Protein AF-W2RAL7-F1 (afdb_monomer_lite)

Secondary structure (DSSP, 8-state):
-----PPP--------TT-EEEEE-TTS-EEEEEEEEEEETTEEEEEETTS-GGG-EEEETTSTTEEETTSSEEEEEEEE--SSSSPEEEEEEEE--

Organism: Phytophthora nicotianae (strain INRA-310) (NCBI:txid761204)

Structure (mmCIF, N/CA/C/O backbone):
data_AF-W2RAL7-F1
#
_entry.id   AF-W2RAL7-F1
#
loop_
_atom_site.group_PDB
_atom_site.id
_atom_site.type_symbol
_atom_site.label_atom_id
_atom_site.label_alt_id
_atom_site.label_comp_id
_atom_site.label_asym_id
_atom_site.label_entity_id
_atom_site.label_seq_id
_atom_site.pdbx_PDB_ins_code
_atom_site.Cartn_x
_atom_site.Cartn_y
_atom_site.Cartn_z
_atom_site.occupancy
_atom_site.B_iso_or_equiv
_atom_site.auth_seq_id
_atom_site.auth_comp_id
_atom_site.auth_asym_id
_atom_site.auth_atom_id
_atom_site.pdbx_PDB_model_num
ATOM 1 N N . MET A 1 1 ? -31.160 -30.710 0.422 1.00 43.34 1 MET A N 1
ATOM 2 C CA . MET A 1 1 ? -30.640 -29.679 1.349 1.00 43.34 1 MET A CA 1
ATOM 3 C C . MET A 1 1 ? -29.260 -29.258 0.863 1.00 43.34 1 MET A C 1
ATOM 5 O O . MET A 1 1 ? -28.413 -30.141 0.756 1.00 43.34 1 MET A O 1
ATOM 9 N N . PRO A 1 2 ? -29.015 -27.987 0.504 1.00 49.53 2 PRO A N 1
ATOM 10 C CA . PRO A 1 2 ? -27.674 -27.557 0.136 1.00 49.53 2 PRO A CA 1
ATOM 11 C C . PRO A 1 2 ? -26.827 -27.421 1.405 1.00 49.53 2 PRO A C 1
ATOM 13 O O . PRO A 1 2 ? -27.260 -26.833 2.393 1.00 49.53 2 PRO A O 1
ATOM 16 N N . LYS A 1 3 ? -25.627 -28.006 1.393 1.00 41.91 3 LYS A N 1
ATOM 17 C CA . LYS A 1 3 ? -24.645 -27.862 2.470 1.00 41.91 3 LYS A CA 1
ATOM 18 C C . LYS A 1 3 ? -23.964 -26.506 2.312 1.00 41.91 3 LYS A C 1
ATOM 20 O O . LYS A 1 3 ? -23.138 -26.337 1.418 1.00 41.91 3 LYS A O 1
ATOM 25 N N . THR A 1 4 ? -24.305 -25.547 3.164 1.00 49.03 4 THR A N 1
ATOM 26 C CA . THR A 1 4 ? -23.602 -24.265 3.249 1.00 49.03 4 THR A CA 1
ATOM 27 C C . THR A 1 4 ? -22.165 -24.541 3.692 1.00 49.03 4 THR A C 1
ATOM 29 O O . THR A 1 4 ? -21.936 -25.010 4.809 1.00 49.03 4 THR A O 1
ATOM 32 N N . LYS A 1 5 ? -21.182 -24.306 2.813 1.00 46.44 5 LYS A N 1
ATOM 33 C CA . LYS A 1 5 ? -19.768 -24.310 3.205 1.00 46.44 5 LYS A CA 1
ATOM 34 C C . LYS A 1 5 ? -19.589 -23.172 4.211 1.00 46.44 5 LYS A C 1
ATOM 36 O O . LYS A 1 5 ? -19.734 -22.011 3.844 1.00 46.44 5 LYS A O 1
ATOM 41 N N . ARG A 1 6 ? -19.332 -23.496 5.483 1.00 47.03 6 ARG A N 1
ATOM 42 C CA . ARG A 1 6 ? -18.911 -22.492 6.468 1.00 47.03 6 ARG A CA 1
ATOM 43 C C . ARG A 1 6 ? -17.617 -21.873 5.953 1.00 47.03 6 ARG A C 1
ATOM 45 O O . ARG A 1 6 ? -16.633 -22.592 5.790 1.00 47.03 6 ARG A O 1
ATOM 52 N N . ALA A 1 7 ? -17.650 -20.573 5.672 1.00 53.12 7 ALA A N 1
ATOM 53 C CA . ALA A 1 7 ? -16.445 -19.798 5.444 1.00 53.12 7 ALA A CA 1
ATOM 54 C C . ALA A 1 7 ? -15.529 -19.994 6.660 1.00 53.12 7 ALA A C 1
ATOM 56 O O . ALA A 1 7 ? -15.967 -19.863 7.806 1.00 53.12 7 ALA A O 1
ATOM 57 N N . SER A 1 8 ? -14.288 -20.401 6.406 1.00 47.34 8 SER A N 1
ATOM 58 C CA . SER A 1 8 ? -13.225 -20.422 7.407 1.00 47.34 8 SER A CA 1
ATOM 59 C C . SER A 1 8 ? -13.135 -19.041 8.063 1.00 47.34 8 SER A C 1
ATOM 61 O O . SER A 1 8 ? -13.287 -18.049 7.345 1.00 47.34 8 SER A O 1
ATOM 63 N N . PRO A 1 9 ? -12.902 -18.940 9.386 1.00 49.03 9 PRO A N 1
ATOM 64 C CA . PRO A 1 9 ? -12.731 -17.639 10.016 1.00 49.03 9 PRO A CA 1
ATOM 65 C C . PRO A 1 9 ? -11.565 -16.953 9.309 1.00 49.03 9 PRO A C 1
ATOM 67 O O . PRO A 1 9 ? -10.447 -17.474 9.340 1.00 49.03 9 PRO A O 1
ATOM 70 N N . ARG A 1 10 ? -11.827 -15.836 8.617 1.00 56.91 10 ARG A N 1
ATOM 71 C CA . ARG A 1 10 ? -10.755 -14.957 8.147 1.00 56.91 10 ARG A CA 1
ATOM 72 C C . ARG A 1 10 ? -9.964 -14.611 9.408 1.00 56.91 10 ARG A C 1
ATOM 74 O O . ARG A 1 10 ? -10.552 -14.115 10.367 1.00 56.91 10 ARG A O 1
ATOM 81 N N . GLN A 1 11 ? -8.688 -14.996 9.466 1.00 56.78 11 GLN A N 1
ATOM 82 C CA . GLN A 1 11 ? -7.831 -14.616 10.585 1.00 56.78 11 GLN A CA 1
ATOM 83 C C . GLN A 1 11 ? -7.919 -13.095 10.702 1.00 56.78 11 GLN A C 1
ATOM 85 O O . GLN A 1 11 ? -7.615 -12.394 9.740 1.00 56.78 11 GLN A O 1
ATOM 90 N N . SER A 1 12 ? -8.415 -12.593 11.832 1.00 61.16 12 SER A N 1
ATOM 91 C CA . SER A 1 12 ? -8.510 -11.159 12.074 1.00 61.16 12 SER A CA 1
ATOM 92 C C . SER A 1 12 ? -7.094 -10.636 12.283 1.00 61.16 12 SER A C 1
ATOM 94 O O . SER A 1 12 ? -6.555 -10.701 13.390 1.00 61.16 12 SER A O 1
ATOM 96 N N . VAL A 1 13 ? -6.455 -10.206 11.200 1.00 70.19 13 VAL A N 1
ATOM 97 C CA . VAL A 1 13 ? -5.181 -9.499 11.275 1.00 70.19 13 VAL A CA 1
ATOM 98 C C . VAL A 1 13 ? -5.478 -8.128 11.870 1.00 70.19 13 VAL A C 1
ATOM 100 O O . VAL A 1 13 ? -6.305 -7.385 11.348 1.00 70.19 13 VAL A O 1
ATOM 103 N N . VAL A 1 14 ? -4.844 -7.817 12.998 1.00 83.69 14 VAL A N 1
ATOM 104 C CA . VAL A 1 14 ? -4.907 -6.477 13.586 1.00 83.69 14 VAL A CA 1
ATOM 105 C C . VAL A 1 14 ? -3.950 -5.601 12.790 1.00 83.69 14 VAL A C 1
ATOM 107 O O . VAL A 1 14 ? -2.742 -5.806 12.867 1.00 83.69 14 VAL A O 1
ATOM 110 N N . LEU A 1 15 ? -4.492 -4.667 12.010 1.00 90.88 15 LEU A N 1
ATOM 111 C CA . LEU A 1 15 ? -3.707 -3.681 11.272 1.00 90.88 15 LEU A CA 1
ATOM 112 C C . LEU A 1 15 ? -3.334 -2.512 12.185 1.00 90.88 15 LEU A C 1
ATOM 114 O O . LEU A 1 15 ? -4.125 -2.073 13.022 1.00 90.88 15 LEU A O 1
ATOM 118 N N . THR A 1 16 ? -2.129 -1.994 12.003 1.00 95.19 16 THR A N 1
ATOM 119 C CA . THR A 1 16 ? -1.584 -0.846 12.720 1.00 95.19 16 THR A CA 1
ATOM 120 C C . THR A 1 16 ? -0.929 0.129 11.750 1.00 95.19 16 THR A C 1
ATOM 122 O O . THR A 1 16 ? -0.560 -0.217 10.629 1.00 95.19 16 THR A O 1
ATOM 125 N N . LYS A 1 17 ? -0.792 1.390 12.171 1.00 96.81 17 LYS A N 1
ATOM 126 C CA . LYS A 1 17 ? -0.131 2.417 11.362 1.00 96.81 17 LYS A CA 1
ATOM 127 C C . LYS A 1 17 ? 1.276 1.972 10.959 1.00 96.81 17 LYS A C 1
ATOM 129 O O . LYS A 1 17 ? 2.093 1.646 11.814 1.00 96.81 17 LYS A O 1
ATOM 134 N N . GLY A 1 18 ? 1.570 2.068 9.665 1.00 96.31 18 GLY A N 1
ATOM 135 C CA . GLY A 1 18 ? 2.847 1.677 9.077 1.00 96.31 18 GLY A CA 1
ATOM 136 C C . GLY A 1 18 ? 2.888 0.251 8.528 1.00 96.31 18 GLY A C 1
ATOM 137 O O . GLY A 1 18 ? 3.845 -0.058 7.818 1.00 96.31 18 GLY A O 1
ATOM 138 N N . ASP A 1 19 ? 1.872 -0.577 8.792 1.00 96.12 19 ASP A N 1
ATOM 139 C CA . ASP A 1 19 ? 1.763 -1.898 8.174 1.00 96.12 19 ASP A CA 1
ATOM 140 C C . ASP A 1 19 ? 1.596 -1.789 6.656 1.00 96.12 19 ASP A C 1
ATOM 142 O O . ASP A 1 19 ? 1.044 -0.817 6.133 1.00 96.12 19 ASP A O 1
ATOM 146 N N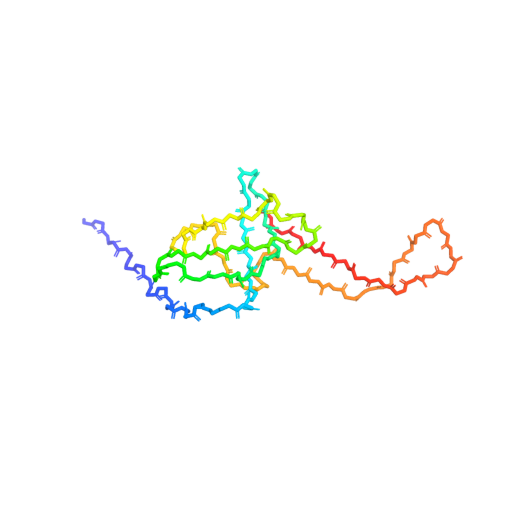 . TRP A 1 20 ? 2.086 -2.808 5.957 1.00 95.56 20 TRP A N 1
ATOM 147 C CA . TRP A 1 20 ? 1.962 -2.943 4.510 1.00 95.56 20 TRP A CA 1
ATOM 148 C C . TRP A 1 20 ? 0.828 -3.905 4.172 1.00 95.56 20 TRP A C 1
ATOM 150 O O . TRP A 1 20 ? 0.610 -4.894 4.877 1.00 95.56 20 TRP A O 1
ATOM 160 N N . LEU A 1 21 ? 0.135 -3.629 3.073 1.00 94.94 21 LEU A N 1
ATOM 161 C CA . LEU A 1 21 ? -0.959 -4.437 2.553 1.00 94.94 21 LEU A CA 1
ATOM 162 C C . LEU A 1 21 ? -1.054 -4.304 1.033 1.00 94.94 21 LEU A C 1
ATOM 164 O O . LEU A 1 21 ? -0.518 -3.362 0.448 1.00 94.94 21 LEU A O 1
ATOM 168 N N . ASP A 1 22 ? -1.752 -5.251 0.416 1.00 95.19 22 ASP A N 1
ATOM 169 C CA . ASP A 1 22 ? -2.144 -5.153 -0.983 1.00 95.19 22 ASP A CA 1
ATOM 170 C C . ASP A 1 22 ? -3.578 -4.614 -1.034 1.00 95.19 22 ASP A C 1
ATOM 172 O O . ASP A 1 22 ? -4.476 -5.169 -0.393 1.00 95.19 22 ASP A O 1
ATOM 176 N N . VAL A 1 23 ? -3.791 -3.524 -1.774 1.00 95.62 23 VAL A N 1
ATOM 177 C CA . VAL A 1 23 ? -5.098 -2.871 -1.925 1.00 95.62 23 VAL A CA 1
ATOM 178 C C . VAL A 1 23 ? -5.443 -2.738 -3.400 1.00 95.62 23 VAL A C 1
ATOM 180 O O . VAL A 1 23 ? -4.654 -2.206 -4.180 1.00 95.62 23 VAL A O 1
ATOM 183 N N . MET A 1 24 ? -6.615 -3.232 -3.787 1.00 95.38 24 MET A N 1
ATOM 184 C CA . MET A 1 24 ? -7.160 -3.061 -5.129 1.00 95.38 24 MET A CA 1
ATOM 185 C C . MET A 1 24 ? -7.783 -1.668 -5.265 1.00 95.38 24 MET A C 1
ATOM 187 O O . MET A 1 24 ? -8.646 -1.306 -4.462 1.00 95.38 24 MET A O 1
ATOM 191 N N . ASP A 1 25 ? -7.386 -0.901 -6.276 1.00 92.19 25 ASP A N 1
ATOM 192 C CA . ASP A 1 25 ? -8.004 0.388 -6.600 1.00 92.19 25 ASP A CA 1
ATOM 193 C C . ASP A 1 25 ? -9.389 0.223 -7.264 1.00 92.19 25 ASP A C 1
ATOM 195 O O . ASP A 1 25 ? -9.918 -0.883 -7.404 1.00 92.19 25 ASP A O 1
ATOM 199 N N . GLN A 1 26 ? -10.021 1.338 -7.632 1.00 90.00 26 GLN A N 1
ATOM 200 C CA . GLN A 1 26 ? -11.352 1.333 -8.253 1.00 90.00 26 GLN A CA 1
ATOM 201 C C . GLN A 1 26 ? -11.352 0.778 -9.687 1.00 90.00 26 GLN A C 1
ATOM 203 O O . GLN A 1 26 ? -12.405 0.353 -10.165 1.00 90.00 26 GLN A O 1
ATOM 208 N N . ASP A 1 27 ? -10.190 0.732 -10.341 1.00 90.12 27 ASP A N 1
ATOM 209 C CA . ASP A 1 27 ? -10.008 0.186 -11.688 1.00 90.12 27 ASP A CA 1
ATOM 210 C C . ASP A 1 27 ? -9.671 -1.317 -11.669 1.00 90.12 27 ASP A C 1
ATOM 212 O O . ASP A 1 27 ? -9.516 -1.947 -12.718 1.00 90.12 27 ASP A O 1
ATOM 216 N N . GLY A 1 28 ? -9.606 -1.923 -10.479 1.00 90.12 28 GLY A N 1
ATOM 217 C CA . GLY A 1 28 ? -9.369 -3.352 -10.303 1.00 90.12 28 GLY A CA 1
ATOM 218 C C . GLY A 1 28 ? -7.892 -3.742 -10.277 1.00 90.12 28 GLY A C 1
ATOM 219 O O . GLY A 1 28 ? -7.573 -4.924 -10.425 1.00 90.12 28 GLY A O 1
ATOM 220 N N . VAL A 1 29 ? -6.977 -2.786 -10.095 1.00 90.94 29 VAL A N 1
ATOM 221 C CA . VAL A 1 29 ? -5.534 -3.046 -10.045 1.00 90.94 29 VAL A CA 1
ATOM 222 C C . VAL A 1 29 ? -5.073 -3.153 -8.595 1.00 90.94 29 VAL A C 1
ATOM 224 O O . VAL A 1 29 ? -5.311 -2.273 -7.772 1.00 90.94 29 VAL A O 1
ATOM 227 N N . TRP A 1 30 ? -4.387 -4.249 -8.269 1.00 94.50 30 TRP A N 1
ATOM 228 C CA . TRP A 1 30 ? -3.772 -4.439 -6.956 1.00 94.50 30 TRP A CA 1
ATOM 229 C C . TRP A 1 30 ? -2.517 -3.593 -6.810 1.00 94.50 30 TRP A C 1
ATOM 231 O O . TRP A 1 30 ? -1.613 -3.685 -7.634 1.00 94.50 30 TRP A O 1
ATOM 241 N N . ASN A 1 31 ? -2.408 -2.837 -5.726 1.00 94.12 31 ASN A N 1
ATOM 242 C CA . ASN A 1 31 ? -1.285 -1.958 -5.435 1.00 94.12 31 ASN A CA 1
ATOM 243 C C . ASN A 1 31 ? -0.715 -2.242 -4.040 1.00 94.12 31 ASN A C 1
ATOM 245 O O . ASN A 1 31 ? -1.439 -2.628 -3.126 1.00 94.12 31 ASN A O 1
ATOM 249 N N . VAL A 1 32 ? 0.592 -2.020 -3.871 1.00 95.25 32 VAL A N 1
ATOM 250 C CA . VAL A 1 32 ? 1.206 -1.974 -2.537 1.00 95.25 32 VAL A CA 1
ATOM 251 C C . VAL A 1 32 ? 0.705 -0.706 -1.855 1.00 95.25 32 VAL A C 1
ATOM 253 O O . VAL A 1 32 ? 0.832 0.377 -2.431 1.00 95.25 32 VAL A O 1
ATOM 256 N N . ALA A 1 33 ? 0.199 -0.820 -0.634 1.00 95.94 33 ALA A N 1
ATOM 257 C CA . ALA A 1 33 ? -0.224 0.316 0.169 1.00 95.94 33 ALA A CA 1
ATOM 258 C C . ALA A 1 33 ? 0.280 0.202 1.612 1.00 95.94 33 ALA A C 1
ATOM 260 O O . ALA A 1 33 ? 0.615 -0.882 2.101 1.00 95.94 33 ALA A O 1
ATOM 261 N N . ARG A 1 34 ? 0.343 1.343 2.298 1.00 97.25 34 ARG A N 1
ATOM 262 C CA . ARG A 1 34 ? 0.749 1.451 3.700 1.00 97.25 34 ARG A CA 1
ATOM 263 C C . ARG A 1 34 ? -0.380 2.038 4.533 1.00 97.25 34 ARG A C 1
ATOM 265 O O . ARG A 1 34 ? -0.958 3.050 4.148 1.00 97.25 34 ARG A O 1
ATOM 272 N N . VAL A 1 35 ? -0.631 1.466 5.708 1.00 97.50 35 VAL A N 1
ATOM 273 C CA . VAL A 1 35 ? -1.614 1.995 6.661 1.00 97.50 35 VAL A CA 1
ATOM 274 C C . VAL A 1 35 ? -1.173 3.364 7.180 1.00 97.50 35 VAL A C 1
ATOM 276 O O . VAL A 1 35 ? -0.129 3.487 7.832 1.00 97.50 35 VAL A O 1
ATOM 279 N N . LEU A 1 36 ? -1.987 4.387 6.941 1.00 97.69 36 LEU A N 1
ATOM 280 C CA . LEU A 1 36 ? -1.825 5.727 7.503 1.00 97.69 36 LEU A CA 1
ATOM 281 C C . LEU A 1 36 ? -2.473 5.846 8.878 1.00 97.69 36 LEU A C 1
ATOM 283 O O . LEU A 1 36 ? -1.859 6.373 9.815 1.00 97.69 36 LEU A O 1
ATOM 287 N N . SER A 1 37 ? -3.694 5.334 9.001 1.00 97.12 37 SER A N 1
AT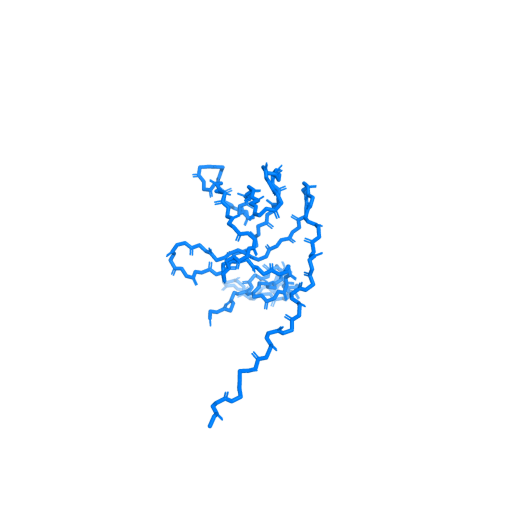OM 288 C CA . SER A 1 37 ? -4.474 5.326 10.230 1.00 97.12 37 SER A CA 1
ATOM 289 C C . SER A 1 37 ? -5.482 4.173 10.222 1.00 97.12 37 SER A C 1
ATOM 291 O O . SER A 1 37 ? -5.738 3.550 9.192 1.00 97.12 37 SER A O 1
ATOM 293 N N . VAL A 1 38 ? -6.033 3.860 11.394 1.00 96.38 38 VAL A N 1
ATOM 294 C CA . VAL A 1 38 ? -7.070 2.833 11.566 1.00 96.38 38 VAL A CA 1
ATOM 295 C C . VAL A 1 38 ? -8.276 3.520 12.207 1.00 96.38 38 VAL A C 1
ATOM 297 O O . VAL A 1 38 ? -8.343 3.592 13.438 1.00 96.38 38 VAL A O 1
ATOM 300 N N . PRO A 1 39 ? -9.180 4.113 11.403 1.00 93.94 39 PRO A N 1
ATOM 301 C CA . PRO A 1 39 ? -10.336 4.847 11.918 1.00 93.94 39 PRO A CA 1
ATOM 302 C C . PRO A 1 39 ? -11.280 3.969 12.747 1.00 93.94 39 PRO A C 1
ATOM 304 O O . PRO A 1 39 ? -11.870 4.434 13.724 1.00 93.94 39 PRO A O 1
ATOM 307 N N . SER A 1 40 ? -11.417 2.694 12.375 1.00 92.88 40 SER A N 1
ATOM 308 C CA . SER A 1 40 ? -12.246 1.715 13.076 1.00 92.88 40 SER A CA 1
ATOM 309 C C . SER A 1 40 ? -11.682 0.300 12.924 1.00 92.88 40 SER A C 1
ATOM 311 O O . SER A 1 40 ? -10.756 0.064 12.158 1.00 92.88 40 SER A O 1
ATOM 313 N N . SER A 1 41 ? -12.253 -0.681 13.628 1.00 89.06 41 SER A N 1
ATOM 314 C CA . SER A 1 41 ? -11.865 -2.091 13.461 1.00 89.06 41 SER A CA 1
ATOM 315 C C . SER A 1 41 ? -12.178 -2.668 12.076 1.00 89.06 41 SER A C 1
ATOM 317 O O . SER A 1 41 ? -11.703 -3.754 11.756 1.00 89.06 41 SER A O 1
ATOM 319 N N . GLU A 1 42 ? -13.008 -1.986 11.284 1.00 91.31 42 GLU A N 1
ATOM 320 C CA . GLU A 1 42 ? -13.440 -2.437 9.959 1.00 91.31 42 GLU A CA 1
ATOM 321 C C . GLU A 1 42 ? -12.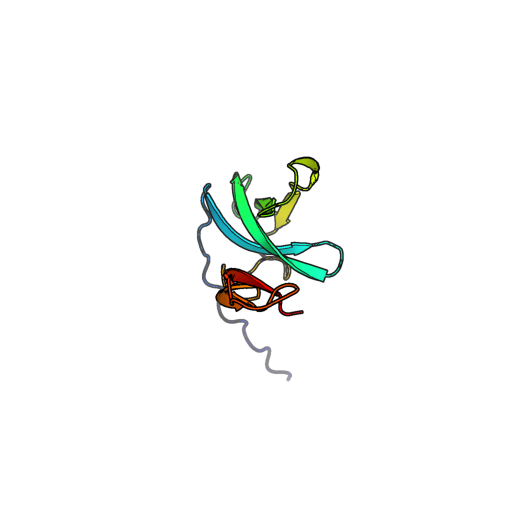821 -1.625 8.824 1.00 91.31 42 GLU A C 1
ATOM 323 O O . GLU A 1 42 ? -12.943 -2.019 7.667 1.00 91.31 42 GLU A O 1
ATOM 328 N N . GLU A 1 43 ? -12.172 -0.504 9.130 1.00 94.56 43 GLU A N 1
ATOM 329 C CA . GLU A 1 43 ? -11.713 0.466 8.143 1.00 94.56 43 GLU A CA 1
ATOM 330 C C . GLU A 1 43 ? -10.259 0.833 8.378 1.00 94.56 43 GLU A C 1
ATOM 332 O O . GLU A 1 43 ? -9.796 0.977 9.511 1.00 94.56 43 GLU A O 1
ATOM 337 N N . VAL A 1 44 ? -9.547 1.026 7.279 1.00 96.06 44 VAL A N 1
ATOM 338 C CA . VAL A 1 44 ? -8.152 1.427 7.288 1.00 96.06 44 VAL A CA 1
ATOM 339 C C . VAL A 1 44 ? -7.938 2.512 6.246 1.00 96.06 44 VAL A C 1
ATOM 341 O O . VAL A 1 44 ? -8.397 2.396 5.114 1.00 96.06 44 VAL A O 1
ATOM 344 N N . GLU A 1 45 ? -7.265 3.581 6.648 1.00 97.69 45 GLU A N 1
ATOM 345 C CA . GLU A 1 45 ? -6.809 4.620 5.732 1.00 97.69 45 GLU A CA 1
ATOM 346 C C . GLU A 1 45 ? -5.450 4.203 5.177 1.00 97.69 45 GLU A C 1
ATOM 348 O O . GLU A 1 45 ? -4.545 3.840 5.941 1.00 97.69 45 GLU A O 1
ATOM 353 N N . VAL A 1 46 ? -5.304 4.231 3.857 1.00 97.50 46 VAL A N 1
ATOM 354 C CA . VAL A 1 46 ? -4.124 3.716 3.164 1.00 97.50 46 VAL A CA 1
ATOM 355 C C . VAL A 1 46 ? -3.528 4.758 2.233 1.00 97.50 46 VAL A C 1
ATOM 357 O O . VAL A 1 46 ? -4.251 5.527 1.611 1.00 97.50 46 VAL A O 1
ATOM 360 N N . MET A 1 47 ? -2.203 4.720 2.118 1.00 97.38 47 MET A N 1
ATOM 361 C CA . MET A 1 47 ? -1.427 5.461 1.128 1.00 97.38 47 MET A CA 1
ATOM 362 C C . MET A 1 47 ? -0.802 4.476 0.153 1.00 97.38 47 MET A C 1
ATOM 364 O O . MET A 1 47 ? -0.081 3.560 0.570 1.00 97.38 47 MET A O 1
ATOM 368 N N . TYR A 1 48 ? -1.049 4.665 -1.137 1.00 95.75 48 TYR A N 1
ATOM 369 C CA . TYR A 1 48 ? -0.481 3.824 -2.183 1.00 95.75 48 TYR A CA 1
ATOM 370 C C . TYR A 1 48 ? 1.018 4.098 -2.365 1.00 95.75 48 TYR A C 1
ATOM 372 O O . TYR A 1 48 ? 1.466 5.236 -2.498 1.00 95.75 48 TYR A O 1
ATOM 380 N N . ASP A 1 49 ? 1.830 3.040 -2.381 1.00 93.81 49 ASP A N 1
ATOM 381 C CA . ASP A 1 49 ? 3.285 3.161 -2.460 1.00 93.81 49 ASP A CA 1
ATOM 382 C C . ASP A 1 49 ? 3.724 3.676 -3.833 1.00 93.81 49 ASP A C 1
ATOM 384 O O . ASP A 1 49 ? 3.665 2.940 -4.828 1.00 93.81 49 ASP A O 1
ATOM 388 N N . GLY A 1 50 ? 4.203 4.921 -3.861 1.00 89.56 50 GLY A N 1
ATOM 389 C CA . GLY A 1 50 ? 4.645 5.628 -5.064 1.00 89.56 50 GLY A CA 1
ATOM 390 C C . GLY A 1 50 ? 3.608 6.582 -5.664 1.00 89.56 50 GLY A C 1
ATOM 391 O O . GLY A 1 50 ? 3.887 7.164 -6.710 1.00 89.56 50 GLY A O 1
ATOM 392 N N . TRP A 1 51 ? 2.453 6.754 -5.020 1.00 92.50 51 TRP A N 1
ATOM 393 C CA . TRP A 1 51 ? 1.401 7.671 -5.458 1.00 92.50 51 TRP A CA 1
ATOM 394 C C . TRP A 1 51 ? 1.359 8.926 -4.569 1.00 92.50 51 TRP A C 1
ATOM 396 O O . TRP A 1 51 ? 1.808 8.870 -3.420 1.00 92.50 51 TRP A O 1
ATOM 406 N N . PRO A 1 52 ? 0.866 10.066 -5.086 1.00 93.88 52 PRO A N 1
ATOM 407 C CA . PRO A 1 52 ? 0.595 11.249 -4.270 1.00 93.88 52 PRO A CA 1
ATOM 408 C C . PRO A 1 52 ? -0.508 11.006 -3.222 1.00 93.88 52 PRO A C 1
ATOM 410 O O . PRO A 1 52 ? -1.341 10.119 -3.387 1.00 93.88 52 PRO A O 1
ATOM 413 N N . ASP A 1 53 ? -0.535 11.840 -2.183 1.00 95.69 53 ASP A N 1
ATOM 414 C CA . ASP A 1 53 ? -1.502 11.784 -1.071 1.00 95.69 53 ASP A CA 1
ATOM 415 C C . ASP A 1 53 ? -2.955 12.063 -1.494 1.00 95.69 53 ASP A C 1
ATOM 417 O O . ASP A 1 53 ? -3.895 11.658 -0.820 1.00 95.69 53 ASP A O 1
ATOM 421 N N . GLU A 1 54 ? -3.173 12.693 -2.652 1.00 96.44 54 GLU A N 1
ATOM 422 C CA . GLU A 1 54 ? -4.513 12.873 -3.232 1.00 96.44 54 GLU A CA 1
ATOM 423 C C . GLU A 1 54 ? -5.233 11.547 -3.557 1.00 96.44 54 GLU A C 1
ATOM 425 O O . GLU A 1 54 ? -6.448 11.550 -3.759 1.00 96.44 54 GLU A O 1
ATOM 430 N N . TYR A 1 55 ? -4.496 10.429 -3.596 1.00 95.38 55 TYR A N 1
ATOM 431 C CA . TYR A 1 55 ? -5.027 9.077 -3.799 1.00 95.38 55 TYR A CA 1
ATOM 432 C C . TYR A 1 55 ? -5.209 8.295 -2.494 1.00 95.38 55 TYR A C 1
ATOM 434 O O . TYR A 1 55 ? -5.604 7.128 -2.546 1.00 95.38 55 TYR A O 1
ATOM 442 N N . ASP A 1 56 ? -4.914 8.896 -1.340 1.00 97.06 56 ASP A N 1
ATOM 443 C CA . ASP A 1 56 ? -5.166 8.263 -0.051 1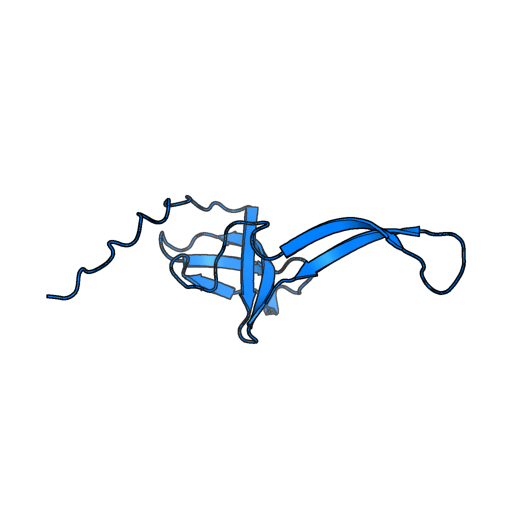.00 97.06 56 ASP A CA 1
ATOM 444 C C . ASP A 1 56 ? -6.668 7.988 0.098 1.00 97.06 56 ASP A C 1
ATOM 446 O O . ASP A 1 56 ? -7.519 8.829 -0.204 1.00 97.06 56 ASP A O 1
ATOM 450 N N . GLU A 1 57 ? -7.018 6.790 0.560 1.00 96.50 57 GLU A N 1
ATOM 451 C CA . GLU A 1 57 ? -8.418 6.408 0.723 1.00 96.50 57 GLU A CA 1
ATOM 452 C C . GLU A 1 57 ? -8.652 5.553 1.967 1.00 96.50 57 GLU A C 1
ATOM 454 O O . GLU A 1 57 ? -7.756 4.881 2.484 1.00 96.50 57 GLU A O 1
ATOM 459 N N . VAL A 1 58 ? -9.897 5.563 2.442 1.00 96.94 58 VAL A N 1
ATOM 460 C CA . VAL A 1 58 ? -10.364 4.670 3.503 1.00 96.94 58 VAL A CA 1
ATOM 461 C C . VAL A 1 58 ? -11.009 3.449 2.859 1.00 96.94 58 VAL A C 1
ATOM 463 O O . VAL A 1 58 ? -12.014 3.564 2.157 1.00 96.94 58 VAL A O 1
ATOM 466 N N . VAL A 1 59 ? -10.452 2.270 3.126 1.00 95.38 59 VAL A N 1
ATOM 467 C CA . VAL A 1 59 ? -10.960 0.987 2.629 1.00 95.38 59 VAL A CA 1
ATOM 468 C C . VAL A 1 59 ? -11.471 0.119 3.765 1.00 95.38 59 VAL A C 1
ATOM 470 O O . VAL A 1 59 ? -10.932 0.110 4.874 1.00 95.38 59 VAL A O 1
ATOM 473 N N . ARG A 1 60 ? -12.511 -0.665 3.474 1.00 93.75 60 ARG A N 1
ATOM 474 C CA . ARG A 1 60 ? -13.005 -1.675 4.406 1.00 93.75 60 ARG A CA 1
ATOM 475 C C . ARG A 1 60 ? -12.113 -2.911 4.384 1.00 93.75 60 ARG A C 1
ATOM 477 O O . ARG A 1 60 ? -11.906 -3.508 3.328 1.00 93.75 60 ARG A O 1
ATOM 484 N N . VAL A 1 61 ? -11.652 -3.337 5.554 1.00 88.75 61 VAL A N 1
ATOM 485 C CA . VAL A 1 61 ? -10.772 -4.504 5.741 1.00 88.75 61 VAL A CA 1
ATOM 486 C C . VAL A 1 61 ? -11.471 -5.812 5.355 1.00 88.75 61 VAL A C 1
ATOM 488 O O . VAL A 1 61 ? -10.821 -6.766 4.938 1.00 88.75 61 VAL A O 1
ATOM 491 N N . ASP A 1 62 ? -12.799 -5.874 5.476 1.00 83.75 62 ASP A N 1
ATOM 492 C CA . ASP A 1 62 ? -13.595 -7.047 5.100 1.00 83.75 62 ASP A CA 1
ATOM 493 C C . ASP A 1 62 ? -13.960 -7.107 3.609 1.00 83.75 62 ASP A C 1
ATOM 495 O O . ASP A 1 62 ? -14.495 -8.126 3.155 1.00 83.75 62 ASP A O 1
ATOM 499 N N . SER A 1 63 ? -13.655 -6.054 2.847 1.00 86.31 63 SER A N 1
ATOM 500 C CA . SER A 1 63 ? -13.883 -6.023 1.406 1.00 86.31 63 SER A CA 1
ATOM 501 C C . SER A 1 63 ? -12.914 -6.941 0.663 1.00 86.31 63 SER A C 1
ATOM 503 O O . SER A 1 63 ? -11.804 -7.210 1.118 1.00 86.31 63 SER A O 1
ATOM 505 N N . ASP A 1 64 ? -13.300 -7.368 -0.538 1.00 90.75 64 ASP A N 1
ATOM 506 C CA . ASP A 1 64 ? -12.421 -8.153 -1.412 1.00 90.75 64 ASP A CA 1
ATOM 507 C C . ASP A 1 64 ? -11.289 -7.305 -2.039 1.00 90.75 64 ASP A C 1
ATOM 509 O O . ASP A 1 64 ? -10.507 -7.819 -2.835 1.00 90.75 64 ASP A O 1
ATOM 513 N N . ARG A 1 65 ? -11.184 -6.016 -1.670 1.00 93.88 65 ARG A N 1
ATOM 514 C CA . ARG A 1 65 ? -10.130 -5.089 -2.110 1.00 93.88 65 ARG A CA 1
ATOM 515 C C . ARG A 1 65 ? -8.903 -5.095 -1.202 1.00 93.88 65 ARG A C 1
ATOM 517 O O . ARG A 1 65 ? -7.913 -4.480 -1.571 1.00 93.88 65 ARG A O 1
ATOM 524 N N . VAL A 1 66 ? -8.955 -5.725 -0.027 1.00 93.81 66 VAL A N 1
ATOM 525 C CA . VAL A 1 66 ? -7.847 -5.727 0.941 1.00 93.81 66 VAL A CA 1
ATOM 526 C C . VAL A 1 66 ? -7.299 -7.138 1.093 1.00 93.81 66 VAL A C 1
ATOM 528 O O . VAL A 1 66 ? -8.025 -8.074 1.427 1.00 93.81 66 VAL A O 1
ATOM 531 N N . ALA A 1 67 ? -5.996 -7.286 0.883 1.00 93.19 67 ALA A N 1
ATOM 532 C CA . ALA A 1 67 ? -5.285 -8.538 1.072 1.00 93.19 67 ALA A CA 1
ATOM 533 C C . ALA A 1 67 ? -4.005 -8.319 1.894 1.00 93.19 67 ALA A C 1
ATOM 535 O O . ALA A 1 67 ? -3.446 -7.217 1.906 1.00 93.19 67 ALA A O 1
ATOM 536 N N . PRO A 1 68 ? -3.508 -9.359 2.591 1.00 93.06 68 PRO A N 1
ATOM 537 C CA . PRO A 1 68 ? -2.188 -9.303 3.205 1.00 93.06 68 PRO A CA 1
ATOM 538 C C . PRO A 1 68 ? -1.129 -8.882 2.183 1.00 93.06 68 PRO A C 1
ATOM 540 O O . PRO A 1 68 ? -1.212 -9.259 1.012 1.00 93.06 68 PRO A O 1
ATOM 543 N N . TYR A 1 69 ? -0.119 -8.138 2.627 1.00 92.56 69 TYR A N 1
ATOM 544 C CA . TYR A 1 69 ? 1.015 -7.783 1.777 1.00 92.56 69 TYR A CA 1
ATOM 545 C C . TYR A 1 69 ? 1.619 -9.029 1.125 1.00 92.56 69 TYR A C 1
ATOM 547 O O . TYR A 1 69 ? 1.710 -10.077 1.771 1.00 92.56 69 TYR A O 1
ATOM 555 N N . HIS A 1 70 ? 2.048 -8.905 -0.133 1.00 90.50 70 HIS A N 1
ATOM 556 C CA . HIS A 1 70 ? 2.626 -10.003 -0.917 1.00 90.50 70 HIS A CA 1
ATOM 557 C C . HIS A 1 70 ? 1.638 -11.104 -1.323 1.00 90.50 70 HIS A C 1
ATOM 559 O O . HIS A 1 70 ? 2.064 -12.211 -1.660 1.00 90.50 70 HIS A O 1
ATOM 565 N N . THR A 1 71 ? 0.340 -10.802 -1.357 1.00 91.00 71 THR A N 1
ATOM 566 C CA . THR A 1 71 ? -0.678 -11.707 -1.916 1.00 91.00 71 THR A CA 1
ATOM 567 C C . THR A 1 71 ? -0.812 -11.525 -3.429 1.00 91.00 71 THR A C 1
ATOM 569 O O . THR A 1 71 ? -0.811 -12.504 -4.172 1.00 91.00 71 THR A O 1
ATOM 572 N N . PHE A 1 72 ? -0.891 -10.275 -3.885 1.00 90.25 72 PHE A N 1
ATOM 573 C CA . PHE A 1 72 ? -1.089 -9.871 -5.279 1.00 90.25 72 PHE A CA 1
ATOM 574 C C . PHE A 1 72 ? 0.002 -8.938 -5.800 1.00 90.25 72 PHE A C 1
ATOM 576 O O . PHE A 1 72 ? 0.102 -8.748 -7.014 1.00 90.25 72 PHE A O 1
ATOM 583 N N . THR A 1 73 ? 0.837 -8.370 -4.924 1.00 88.31 73 THR A N 1
ATOM 584 C CA . THR A 1 73 ? 1.950 -7.514 -5.344 1.00 88.31 73 THR A CA 1
ATOM 585 C C . THR A 1 73 ? 3.290 -7.996 -4.806 1.00 88.31 73 THR A C 1
ATOM 587 O O . THR A 1 73 ? 3.455 -8.160 -3.605 1.00 88.31 73 THR A O 1
ATOM 590 N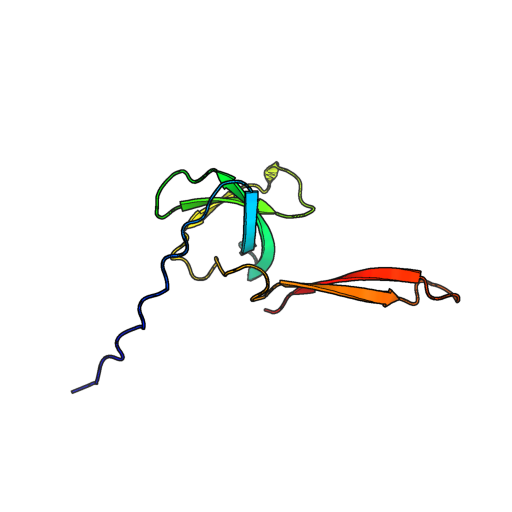 N . TRP A 1 74 ? 4.279 -8.211 -5.681 1.00 86.31 74 TRP A N 1
ATOM 591 C CA . TRP A 1 74 ? 5.640 -8.627 -5.296 1.00 86.31 74 TRP A CA 1
ATOM 592 C C . TRP A 1 74 ? 6.693 -7.694 -5.884 1.00 86.31 74 TRP A C 1
ATOM 594 O O . TRP A 1 74 ? 6.592 -7.264 -7.031 1.00 86.31 74 TRP A O 1
ATOM 604 N N . ALA A 1 75 ? 7.751 -7.437 -5.116 1.00 80.56 75 ALA A N 1
ATOM 605 C CA . ALA A 1 75 ? 8.936 -6.732 -5.586 1.00 80.56 75 ALA A CA 1
ATOM 606 C C . ALA A 1 75 ? 10.101 -7.717 -5.724 1.00 80.56 75 ALA A C 1
ATOM 608 O O . ALA A 1 75 ? 10.536 -8.322 -4.743 1.00 80.56 75 ALA A O 1
ATOM 609 N N . VAL A 1 76 ? 10.632 -7.864 -6.937 1.00 76.88 76 VAL A N 1
ATOM 610 C CA . VAL A 1 76 ? 11.780 -8.736 -7.214 1.00 76.88 76 VAL A CA 1
ATOM 611 C C . VAL A 1 76 ? 12.993 -7.907 -7.610 1.00 76.88 76 VAL A C 1
ATOM 613 O O . VAL A 1 76 ? 12.914 -7.009 -8.448 1.00 76.88 76 VAL A O 1
ATOM 616 N N . LYS A 1 77 ? 14.142 -8.211 -6.998 1.00 80.31 77 LYS A N 1
ATOM 617 C CA . LYS A 1 77 ? 15.433 -7.689 -7.454 1.00 80.31 77 LYS A CA 1
ATOM 618 C C . LYS A 1 77 ? 15.879 -8.505 -8.655 1.00 80.31 77 LYS A C 1
ATOM 620 O O . LYS A 1 77 ? 16.017 -9.723 -8.555 1.00 80.31 77 LYS A O 1
ATOM 625 N N . CYS A 1 78 ? 16.136 -7.842 -9.769 1.00 79.88 78 CYS A N 1
ATOM 626 C CA . CYS A 1 78 ? 16.611 -8.499 -10.976 1.00 79.88 78 CYS A CA 1
ATOM 627 C C . CYS A 1 78 ? 17.584 -7.613 -11.748 1.00 79.88 78 CYS A C 1
ATOM 629 O O . CYS A 1 78 ? 17.698 -6.408 -11.522 1.00 79.88 78 CYS A O 1
ATOM 631 N N . TRP A 1 79 ? 18.290 -8.241 -12.678 1.00 80.75 79 TRP A N 1
ATOM 632 C CA . TRP A 1 79 ? 19.121 -7.556 -13.653 1.00 80.75 79 TRP A CA 1
ATOM 633 C C . TRP A 1 79 ? 18.267 -7.230 -14.874 1.00 80.75 79 TRP A C 1
ATOM 635 O O . TRP A 1 79 ? 17.773 -8.143 -15.536 1.00 80.75 79 TRP A O 1
ATOM 645 N N . VAL A 1 80 ? 18.077 -5.944 -15.166 1.00 80.88 80 VAL A N 1
ATOM 646 C CA . VAL A 1 80 ? 17.244 -5.492 -16.288 1.00 80.88 80 VAL A CA 1
ATOM 647 C C . VAL A 1 80 ? 18.132 -4.953 -17.402 1.00 80.88 80 VAL A C 1
ATOM 649 O O . VAL A 1 80 ? 19.097 -4.221 -17.167 1.00 80.88 80 VAL A O 1
ATOM 652 N N . LYS A 1 81 ? 17.803 -5.323 -18.643 1.00 77.00 81 LYS A N 1
ATOM 653 C CA . LYS A 1 81 ? 18.416 -4.748 -19.841 1.00 77.00 81 LYS A CA 1
ATOM 654 C C . LYS A 1 81 ? 17.604 -3.526 -20.253 1.00 77.00 81 LYS A C 1
ATOM 656 O O . LYS A 1 81 ? 16.561 -3.669 -20.883 1.00 77.00 81 LYS A O 1
ATOM 661 N N . TYR A 1 82 ? 18.078 -2.339 -19.894 1.00 72.75 82 TYR A N 1
ATOM 662 C CA . TYR A 1 82 ? 17.447 -1.080 -20.278 1.00 72.75 82 TYR A CA 1
ATOM 663 C C . TYR A 1 82 ? 18.264 -0.386 -21.371 1.00 72.75 82 TYR A C 1
ATOM 665 O O . TYR A 1 82 ? 19.415 -0.027 -21.143 1.00 72.75 82 TYR A O 1
ATOM 673 N N . LEU A 1 83 ? 17.654 -0.218 -22.550 1.00 73.69 83 LEU A N 1
ATOM 674 C CA . LEU A 1 83 ? 18.175 0.412 -23.775 1.00 73.69 83 LEU A CA 1
ATOM 675 C C . LEU A 1 83 ? 19.459 -0.200 -24.376 1.00 73.69 83 LEU A C 1
ATOM 677 O O . LEU A 1 83 ? 19.452 -0.474 -25.569 1.00 73.69 83 LEU A O 1
ATOM 681 N N . ASN A 1 84 ? 20.521 -0.479 -23.610 1.00 73.94 84 ASN A N 1
ATOM 682 C CA . ASN A 1 84 ? 21.777 -1.092 -24.073 1.00 73.94 84 ASN A CA 1
ATOM 683 C C . ASN A 1 84 ? 22.475 -1.903 -22.959 1.00 73.94 84 ASN A C 1
ATOM 685 O O . ASN A 1 84 ? 22.137 -1.787 -21.787 1.00 73.94 84 ASN A O 1
ATOM 689 N N . TRP A 1 85 ? 23.455 -2.738 -23.330 1.00 68.38 85 TRP A N 1
ATOM 690 C CA . TRP A 1 85 ? 24.366 -3.406 -22.381 1.00 68.38 85 TRP A CA 1
ATOM 691 C C . TRP A 1 85 ? 25.284 -2.367 -21.705 1.00 68.38 85 TRP A C 1
ATOM 693 O O . TRP A 1 85 ? 25.737 -1.466 -22.417 1.00 68.38 85 TRP A O 1
ATOM 703 N N . PRO A 1 86 ? 25.614 -2.463 -20.396 1.00 75.94 86 PRO A N 1
ATOM 704 C CA . PRO A 1 86 ? 25.435 -3.580 -19.447 1.00 75.94 86 PRO A CA 1
ATOM 705 C C . PRO A 1 86 ? 24.042 -3.717 -18.805 1.00 75.94 86 PRO A C 1
ATOM 707 O O . PRO A 1 86 ? 23.180 -2.864 -18.976 1.00 75.94 86 PRO A O 1
ATOM 710 N N . LEU A 1 87 ? 23.816 -4.826 -18.081 1.00 79.56 87 LEU A N 1
ATOM 711 C CA . LEU A 1 87 ? 22.640 -5.007 -17.219 1.00 79.56 87 LEU A CA 1
ATOM 712 C C . LEU A 1 87 ? 22.739 -4.126 -15.974 1.00 79.56 87 LEU A C 1
ATOM 714 O O . LEU A 1 87 ? 23.802 -4.031 -15.359 1.00 79.56 87 LEU A O 1
ATOM 718 N N . TRP A 1 88 ? 21.605 -3.569 -15.561 1.00 79.06 88 TRP A N 1
ATOM 719 C CA . TRP A 1 88 ? 21.515 -2.708 -14.387 1.00 79.06 88 TRP A CA 1
ATOM 720 C C . TRP A 1 88 ? 20.752 -3.423 -13.269 1.00 79.06 88 TRP A C 1
ATOM 722 O O . TRP A 1 88 ? 19.752 -4.094 -13.554 1.00 79.06 88 TRP A O 1
ATOM 732 N N . PRO A 1 89 ? 21.201 -3.320 -12.004 1.00 83.25 89 PRO A N 1
ATOM 733 C CA . PRO A 1 89 ? 20.416 -3.812 -10.885 1.00 83.25 89 PRO A CA 1
ATOM 734 C C . PRO A 1 89 ? 19.139 -2.975 -10.788 1.00 83.25 89 PRO A C 1
ATOM 736 O O . PRO A 1 89 ? 19.175 -1.746 -10.866 1.00 83.25 89 PRO A O 1
ATOM 739 N N . SER A 1 90 ? 17.993 -3.629 -10.663 1.00 82.00 90 SER A N 1
ATOM 740 C CA . SER A 1 90 ? 16.693 -2.960 -10.612 1.00 82.00 90 SER A CA 1
ATOM 741 C C . SER A 1 90 ? 15.718 -3.725 -9.723 1.00 82.00 90 SER A C 1
ATOM 743 O O . SER A 1 90 ? 15.926 -4.900 -9.407 1.00 82.00 90 SER A O 1
ATOM 745 N N . VAL A 1 91 ? 14.653 -3.040 -9.311 1.00 82.50 91 VAL A N 1
ATOM 746 C CA . VAL A 1 91 ? 13.515 -3.630 -8.602 1.00 82.50 91 VAL A CA 1
ATOM 747 C C . VAL A 1 91 ? 12.313 -3.555 -9.532 1.00 82.50 91 VAL A C 1
ATOM 749 O O . VAL A 1 91 ? 11.958 -2.469 -9.981 1.00 82.50 91 VAL A O 1
ATOM 752 N N . VAL A 1 92 ? 11.712 -4.702 -9.838 1.00 80.31 92 VAL A N 1
ATOM 753 C CA . VAL A 1 92 ? 10.478 -4.785 -10.628 1.00 80.31 92 VAL A CA 1
ATOM 754 C C . VAL A 1 92 ? 9.325 -5.092 -9.684 1.00 80.31 92 VAL A C 1
ATOM 756 O O . VAL A 1 92 ? 9.429 -6.021 -8.879 1.00 80.31 92 VAL A O 1
ATOM 759 N N . ARG A 1 93 ? 8.240 -4.317 -9.790 1.00 80.06 93 ARG A N 1
ATOM 760 C CA . ARG A 1 93 ? 6.981 -4.585 -9.092 1.00 80.06 93 ARG A CA 1
ATOM 761 C C . ARG A 1 93 ? 6.049 -5.356 -10.027 1.00 80.06 93 ARG A C 1
ATOM 763 O O . ARG A 1 93 ? 5.819 -4.942 -11.160 1.00 80.06 93 ARG A O 1
ATOM 770 N N . LEU A 1 94 ? 5.579 -6.506 -9.562 1.00 81.25 94 LEU A N 1
ATOM 771 C CA . LEU A 1 94 ? 4.632 -7.372 -10.254 1.00 81.25 94 LEU A 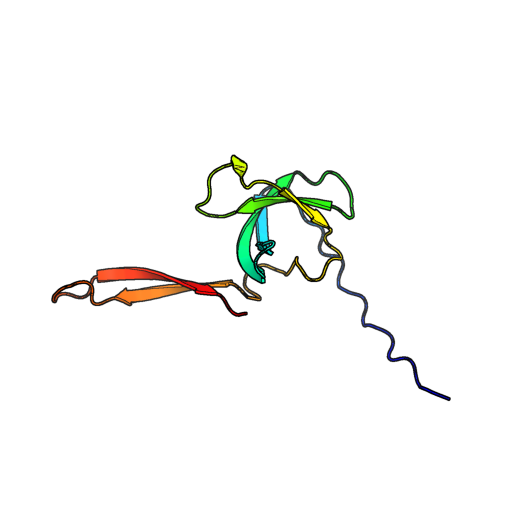CA 1
ATOM 772 C C . LEU A 1 94 ? 3.263 -7.220 -9.600 1.00 81.25 94 LEU A C 1
ATOM 774 O O . LEU A 1 94 ? 3.186 -7.161 -8.374 1.00 81.25 94 LEU A O 1
ATOM 778 N N . HIS A 1 95 ? 2.218 -7.191 -10.422 1.00 80.44 95 HIS A N 1
ATOM 779 C CA . HIS A 1 95 ? 0.826 -7.049 -10.007 1.00 80.44 95 HIS A CA 1
ATOM 780 C C . HIS A 1 95 ? 0.016 -8.172 -10.665 1.00 80.44 95 HIS A C 1
ATOM 782 O O . HIS A 1 95 ? 0.100 -8.348 -11.882 1.00 80.44 95 HIS A O 1
ATOM 788 N N . PHE A 1 96 ? -0.723 -8.953 -9.877 1.00 75.62 96 PHE A N 1
ATOM 789 C CA . PHE A 1 96 ? -1.582 -10.037 -10.366 1.00 75.62 96 PHE A CA 1
ATOM 790 C C . PHE A 1 96 ? -3.047 -9.599 -10.294 1.00 75.62 96 PHE A C 1
ATOM 792 O O . PHE A 1 96 ? -3.485 -9.187 -9.226 1.00 75.62 96 PHE A O 1
ATOM 799 N N . SER A 1 97 ? -3.777 -9.677 -11.411 1.00 69.00 97 SER A N 1
ATOM 800 C CA . SER A 1 97 ? -5.209 -9.342 -11.533 1.00 69.00 97 SER A CA 1
ATOM 801 C C . SER A 1 97 ? -6.104 -10.571 -11.466 1.00 69.00 97 SER A C 1
ATOM 803 O O . SER A 1 97 ? -5.738 -11.557 -12.152 1.00 69.00 97 SER A O 1
#

Sequence (97 aa):
MPKTKRASPRQSVVLTKGDWLDVMDQDGVWNVARVLSVPSSEEVEVMYDGWPDEYDEVVRVDSDRVAPYHTFTWAVKCWVKYLNWPLWPSVVRLHFS

Foldseek 3Di:
DDDPDPDDPPPLDDDDFQFWWWFQDPVRWTFIWTFHHDPDSQWTWIDGVPDDPVPTDIDGCPDPGIGGPPPFKDWDFDFDQDPHDDTDTDIDIGGHD

Radius of gyration: 17.15 Å; chains: 1; bounding box: 56×43×38 Å

pLDDT: mean 84.19, std 14.95, range [41.91, 97.69]